Protein AF-A0A7J5W0U7-F1 (afdb_monomer)

Secondary structure (DSSP, 8-state):
---HHHHHHHHHHHHTTSS--PPPEEEEEEETTEEEES-TTTTTT--TTSEEEEEEE------

Mean predicted aligned error: 11.05 Å

pLDDT: mean 79.21, std 9.63, range [50.56, 91.44]

Radius of gyration: 17.87 Å; Cα contacts (8 Å, |Δi|>4): 54; chains: 1; bounding box: 50×16×47 Å

Foldseek 3Di:
DDDPVNVVVVVVCVVVVVDDDDAAEWEWEADPNDIDTPDPCVPVPDDPRHHYHYHYDDDPPPD

Sequence (63 aa):
MISKKQKIETVKKLISGEVEHEPKVYRVIERNGIKTCSDPDYPDKIRPQDIVFHIEVIQPNHE

Structure (mmCIF, N/CA/C/O backbone):
data_AF-A0A7J5W0U7-F1
#
_entry.id   AF-A0A7J5W0U7-F1
#
loop_
_atom_site.group_PDB
_atom_site.id
_atom_site.type_symbol
_atom_site.label_atom_id
_atom_site.label_alt_id
_atom_site.label_comp_id
_atom_site.label_asym_id
_atom_site.label_entity_id
_atom_site.label_seq_id
_atom_site.pdbx_PDB_ins_code
_atom_site.Cartn_x
_atom_site.Cartn_y
_atom_site.Cartn_z
_atom_site.occupancy
_atom_site.B_iso_or_equiv
_atom_site.auth_seq_id
_atom_site.auth_comp_id
_atom_site.auth_asym_id
_atom_site.auth_atom_id
_atom_site.pdbx_PDB_model_num
ATOM 1 N N . MET A 1 1 ? -26.353 -3.132 7.600 1.00 59.53 1 MET A N 1
ATOM 2 C CA . MET A 1 1 ? -25.795 -1.759 7.559 1.00 59.53 1 MET A CA 1
ATOM 3 C C . MET A 1 1 ? -25.296 -1.395 8.948 1.00 59.53 1 MET A C 1
ATOM 5 O O . MET A 1 1 ? -26.052 -1.544 9.896 1.00 59.53 1 MET A O 1
ATOM 9 N N . ILE A 1 2 ? -24.036 -0.977 9.084 1.00 72.00 2 ILE A N 1
ATOM 10 C CA . ILE A 1 2 ? -23.452 -0.596 10.382 1.00 72.00 2 ILE A CA 1
ATOM 11 C C . ILE A 1 2 ? -23.980 0.786 10.778 1.00 72.00 2 ILE A C 1
ATOM 13 O O . ILE A 1 2 ? -23.948 1.716 9.965 1.00 72.00 2 ILE A O 1
ATOM 17 N N . SER A 1 3 ? -24.458 0.931 12.014 1.00 82.06 3 SER A N 1
ATOM 18 C CA . SER A 1 3 ? -24.995 2.207 12.497 1.00 82.06 3 SER A CA 1
ATOM 19 C C . SER A 1 3 ? -23.890 3.257 12.676 1.00 82.06 3 SER A C 1
ATOM 21 O O . SER A 1 3 ? -22.721 2.943 12.913 1.00 82.06 3 SER A O 1
ATOM 23 N N . LYS A 1 4 ? -24.261 4.541 12.615 1.00 81.00 4 LYS A N 1
ATOM 24 C CA . LYS A 1 4 ? -23.331 5.666 12.825 1.00 81.00 4 LYS A CA 1
ATOM 25 C C . LYS A 1 4 ? -22.628 5.587 14.193 1.00 81.00 4 LYS A C 1
ATOM 27 O O . LYS A 1 4 ? -21.454 5.924 14.291 1.00 81.00 4 LYS A O 1
ATOM 32 N N . LYS A 1 5 ? -23.324 5.074 15.218 1.00 84.94 5 LYS A N 1
ATOM 33 C CA . LYS A 1 5 ? -22.788 4.833 16.570 1.00 84.94 5 LYS A CA 1
ATOM 34 C C . LYS A 1 5 ? -21.661 3.798 16.568 1.00 84.94 5 LYS A C 1
ATOM 36 O O . LYS A 1 5 ? -20.594 4.067 17.106 1.00 84.94 5 LYS A O 1
ATOM 41 N N . GLN A 1 6 ? -21.871 2.673 15.886 1.00 79.00 6 GLN A N 1
ATOM 42 C CA . GLN A 1 6 ? -20.877 1.600 15.798 1.00 79.00 6 GLN A CA 1
ATOM 43 C C . GLN A 1 6 ? -19.597 2.062 15.093 1.00 79.00 6 GLN A C 1
ATOM 45 O O . GLN A 1 6 ? -18.508 1.763 15.563 1.00 79.00 6 GLN A O 1
ATOM 50 N N . LYS A 1 7 ? -19.708 2.865 14.023 1.00 79.19 7 LYS A N 1
ATOM 51 C CA . LYS A 1 7 ? -18.530 3.439 13.344 1.00 79.19 7 LYS A CA 1
ATOM 52 C C . LYS A 1 7 ? -17.694 4.320 14.279 1.00 79.19 7 LYS A C 1
ATOM 54 O O . LYS A 1 7 ? -16.472 4.236 14.261 1.00 79.19 7 LYS A O 1
ATOM 59 N N . ILE A 1 8 ? -18.347 5.145 15.099 1.00 84.69 8 ILE A N 1
ATOM 60 C CA . ILE A 1 8 ? -17.666 6.037 16.048 1.00 84.69 8 ILE A CA 1
ATOM 61 C C . ILE A 1 8 ? -16.965 5.230 17.147 1.00 84.69 8 ILE A C 1
ATOM 63 O O . ILE A 1 8 ? -15.831 5.547 17.494 1.00 84.69 8 ILE A O 1
ATOM 67 N N . GLU A 1 9 ? -17.600 4.181 17.676 1.00 82.88 9 GLU A N 1
ATOM 68 C CA . GLU A 1 9 ? -16.963 3.297 18.661 1.00 82.88 9 GLU A CA 1
ATOM 69 C C . GLU A 1 9 ? -15.753 2.559 18.088 1.00 82.88 9 GLU A C 1
ATOM 71 O O . GLU A 1 9 ? -14.713 2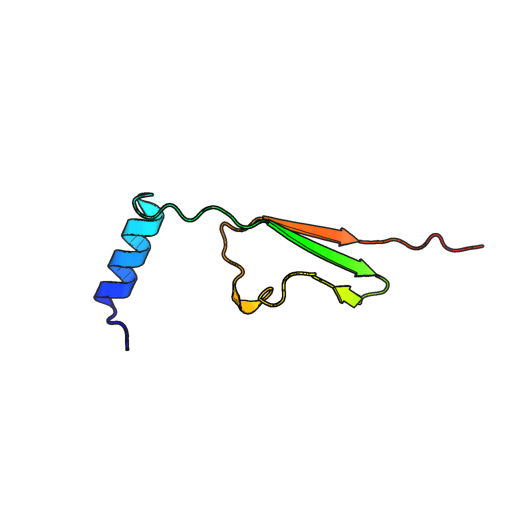.514 18.737 1.00 82.88 9 GLU A O 1
ATOM 76 N N . THR A 1 10 ? -15.842 2.035 16.863 1.00 75.62 10 THR A N 1
ATOM 77 C CA . THR A 1 10 ? -14.704 1.375 16.208 1.00 75.62 10 THR A CA 1
ATOM 78 C C . THR A 1 10 ? -13.529 2.333 16.027 1.00 75.62 10 THR A C 1
ATOM 80 O O . THR A 1 10 ? -12.397 1.970 16.330 1.00 75.62 10 THR A O 1
ATOM 83 N N . VAL A 1 11 ? -13.787 3.572 15.597 1.00 77.31 11 VAL A N 1
ATOM 84 C CA . VAL A 1 11 ? -12.740 4.595 15.456 1.00 77.31 11 VAL A CA 1
ATOM 85 C C . VAL A 1 11 ? -12.124 4.946 16.810 1.00 77.31 11 VAL A C 1
ATOM 87 O O . VAL A 1 11 ? -10.905 5.027 16.912 1.00 77.31 11 VAL A O 1
ATOM 90 N N . LYS A 1 12 ? -12.932 5.095 17.868 1.00 79.56 12 LYS A N 1
ATOM 91 C CA . LYS A 1 12 ? -12.411 5.347 19.220 1.00 79.56 12 LYS A CA 1
ATOM 92 C C . LYS A 1 12 ? -11.497 4.224 19.704 1.00 79.56 12 LYS A C 1
ATOM 94 O O . LYS A 1 12 ? -10.438 4.536 20.229 1.00 79.56 12 LYS A O 1
ATOM 99 N N . LYS A 1 13 ? -11.869 2.961 19.474 1.00 72.50 13 LYS A N 1
ATOM 100 C CA . LYS A 1 13 ? -11.061 1.792 19.859 1.00 72.50 13 LYS A CA 1
ATOM 101 C C . LYS A 1 13 ? -9.768 1.652 19.045 1.00 72.50 13 LYS A C 1
ATOM 103 O O . LYS A 1 13 ? -8.759 1.188 19.561 1.00 72.50 13 LYS A O 1
ATOM 108 N N . LEU A 1 14 ? -9.785 2.076 17.778 1.00 68.44 14 LEU A N 1
ATOM 109 C CA . LEU A 1 14 ? -8.581 2.153 16.942 1.00 68.44 14 LEU A CA 1
ATOM 110 C C . LEU A 1 14 ? -7.628 3.262 17.414 1.00 68.44 14 LEU A C 1
ATOM 112 O O . LEU A 1 14 ? -6.420 3.067 17.400 1.00 68.44 14 LEU A O 1
ATOM 116 N N . ILE A 1 15 ? -8.159 4.415 17.839 1.00 72.75 15 ILE A N 1
ATOM 117 C CA . ILE A 1 15 ? -7.355 5.539 18.352 1.00 72.75 15 ILE A CA 1
ATOM 118 C C . ILE A 1 15 ? -6.836 5.255 19.769 1.00 72.75 15 ILE A C 1
ATOM 120 O O . ILE A 1 15 ? -5.722 5.655 20.092 1.00 72.75 15 ILE A O 1
ATOM 124 N N . SER A 1 16 ? -7.618 4.573 20.613 1.00 74.50 16 SER A N 1
ATOM 125 C CA . S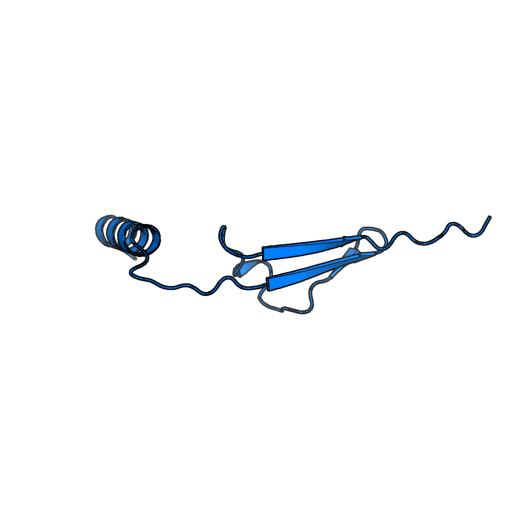ER A 1 16 ? -7.217 4.213 21.982 1.00 74.50 16 SER A CA 1
ATOM 126 C C . SER A 1 16 ? -6.184 3.087 22.043 1.00 74.50 16 SER A C 1
ATOM 128 O O . SER A 1 16 ? -5.664 2.818 23.121 1.00 74.50 16 SER A O 1
ATOM 130 N N . GLY A 1 17 ? -5.888 2.429 20.916 1.00 65.12 17 GLY A N 1
ATOM 131 C CA . GLY A 1 17 ? -4.993 1.273 20.872 1.00 65.12 17 GLY A CA 1
ATOM 132 C C . GLY A 1 17 ? -5.603 -0.009 21.450 1.00 65.12 17 GLY A C 1
ATOM 133 O O . GLY A 1 17 ? -4.910 -1.012 21.535 1.00 65.12 17 GLY A O 1
ATOM 134 N N . GLU A 1 18 ? -6.895 -0.019 21.811 1.00 64.06 18 GLU A N 1
ATOM 135 C CA . GLU A 1 18 ? -7.609 -1.238 22.241 1.00 64.06 18 GLU A CA 1
ATOM 136 C C . GLU A 1 18 ? -7.752 -2.272 21.115 1.00 64.06 18 GLU A C 1
ATOM 138 O O . GLU A 1 18 ? -8.012 -3.446 21.373 1.00 64.06 18 GLU A O 1
ATOM 143 N N . VAL A 1 19 ? -7.614 -1.839 19.859 1.00 62.12 19 VAL A N 1
ATOM 144 C CA . VAL A 1 19 ? -7.517 -2.727 18.701 1.00 62.12 19 VAL A CA 1
ATOM 145 C C . VAL A 1 19 ? -6.100 -2.632 18.163 1.00 62.12 19 VAL A C 1
ATOM 147 O O . VAL A 1 19 ? -5.790 -1.743 17.371 1.00 62.12 19 VAL A O 1
ATOM 150 N N . GLU A 1 20 ? -5.246 -3.561 18.575 1.00 59.50 20 GLU A N 1
AT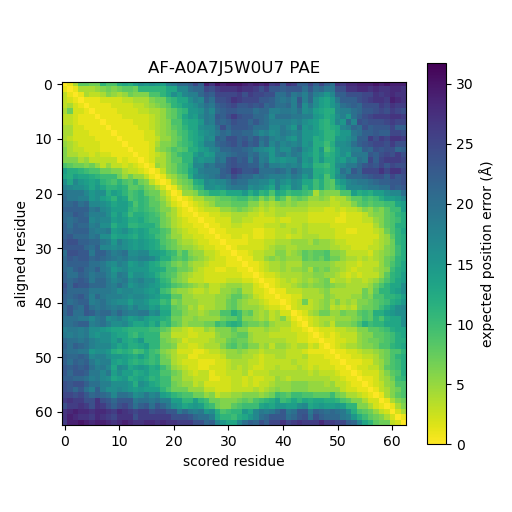OM 151 C CA . GLU A 1 20 ? -3.963 -3.762 17.917 1.00 59.50 20 GLU A CA 1
ATOM 152 C C . GLU A 1 20 ? -4.244 -4.259 16.494 1.00 59.50 20 GLU A C 1
ATOM 154 O O . GLU A 1 20 ? -4.773 -5.350 16.266 1.00 59.50 20 GLU A O 1
ATOM 159 N N . HIS A 1 21 ? -3.978 -3.408 15.509 1.00 66.00 21 HIS A N 1
ATOM 160 C CA . HIS A 1 21 ? -3.820 -3.856 14.138 1.00 66.00 21 HIS A CA 1
ATOM 161 C C . HIS A 1 21 ? -2.344 -3.775 13.819 1.00 66.00 21 HIS A C 1
ATOM 163 O O . HIS A 1 21 ? -1.793 -2.681 13.720 1.00 66.00 21 HIS A O 1
ATOM 169 N N . GLU A 1 22 ? -1.720 -4.940 13.692 1.00 71.50 22 GLU A N 1
ATOM 170 C CA . GLU A 1 22 ? -0.342 -5.023 13.243 1.00 71.50 22 GLU A CA 1
ATOM 171 C C . GLU A 1 22 ? -0.242 -4.400 11.843 1.00 71.50 22 GLU A C 1
ATOM 173 O O . GLU A 1 22 ? -0.982 -4.814 10.939 1.00 71.50 22 GLU A O 1
ATOM 178 N N . PRO A 1 23 ? 0.626 -3.389 11.657 1.00 76.31 23 PRO A N 1
ATOM 179 C CA . PRO A 1 23 ? 0.886 -2.812 10.349 1.00 76.31 23 PRO A CA 1
ATOM 180 C C . PRO A 1 23 ? 1.312 -3.900 9.373 1.00 76.31 23 PRO A C 1
ATOM 182 O O . PRO A 1 23 ? 2.239 -4.668 9.650 1.00 76.31 23 PRO A O 1
ATOM 185 N N . LYS A 1 24 ? 0.669 -3.954 8.208 1.00 84.25 24 LYS A N 1
ATOM 186 C CA . LYS A 1 24 ? 1.137 -4.816 7.126 1.00 84.25 24 LYS A CA 1
ATOM 187 C C . LYS A 1 24 ? 2.163 -4.083 6.282 1.00 84.25 24 LYS A C 1
ATOM 189 O O . LYS A 1 24 ? 2.096 -2.870 6.092 1.00 84.25 24 LYS A O 1
ATOM 194 N N . VAL A 1 25 ? 3.117 -4.850 5.765 1.00 84.69 25 VAL A N 1
ATOM 195 C CA . VAL A 1 25 ? 4.161 -4.349 4.874 1.00 84.69 25 VAL A CA 1
ATOM 196 C C . VAL A 1 25 ? 3.885 -4.848 3.463 1.00 84.69 25 VAL A C 1
ATOM 198 O O . VAL A 1 25 ? 3.888 -6.054 3.222 1.00 84.69 25 VAL A O 1
ATOM 201 N N . TYR A 1 26 ? 3.701 -3.922 2.525 1.00 89.88 26 TYR A N 1
ATOM 202 C CA . TYR A 1 26 ? 3.530 -4.226 1.107 1.00 89.88 26 TYR A CA 1
ATOM 203 C C . TYR A 1 26 ? 4.746 -3.757 0.312 1.00 89.88 26 TYR A C 1
ATOM 205 O O . TYR A 1 26 ? 5.294 -2.681 0.553 1.00 89.88 26 TYR A O 1
ATOM 213 N N . ARG A 1 27 ? 5.162 -4.558 -0.672 1.00 90.25 27 ARG A N 1
ATOM 214 C CA . ARG A 1 27 ? 6.250 -4.217 -1.597 1.00 90.25 27 ARG A CA 1
ATOM 215 C C . ARG A 1 27 ? 5.693 -4.072 -3.003 1.00 90.25 27 ARG A C 1
ATOM 217 O O . ARG A 1 27 ? 5.185 -5.043 -3.566 1.00 90.25 27 ARG A O 1
ATOM 224 N N . VAL A 1 28 ? 5.837 -2.883 -3.571 1.00 91.12 28 VAL A N 1
ATOM 225 C CA . VAL A 1 28 ? 5.442 -2.571 -4.944 1.00 91.12 28 VAL A CA 1
ATOM 226 C C . VAL A 1 28 ? 6.689 -2.363 -5.774 1.00 91.12 28 VAL A C 1
ATOM 228 O O . VAL A 1 28 ? 7.533 -1.543 -5.427 1.00 91.12 28 VAL A O 1
ATOM 231 N N . ILE A 1 29 ? 6.807 -3.106 -6.867 1.00 91.44 29 ILE A N 1
ATOM 232 C CA . ILE A 1 29 ? 7.891 -2.952 -7.832 1.00 91.44 29 ILE A CA 1
ATOM 233 C C . ILE A 1 29 ? 7.318 -2.285 -9.075 1.00 91.44 29 ILE A C 1
ATOM 235 O O . ILE A 1 29 ? 6.390 -2.820 -9.688 1.00 91.44 29 ILE A O 1
ATOM 239 N N . GLU A 1 30 ? 7.885 -1.144 -9.451 1.00 89.94 30 GLU A N 1
ATOM 240 C CA . GLU A 1 30 ? 7.575 -0.445 -10.691 1.00 89.94 30 GLU A CA 1
ATOM 241 C C . GLU A 1 30 ? 8.692 -0.668 -11.714 1.00 89.94 30 GLU A C 1
ATOM 243 O O . GLU A 1 30 ? 9.859 -0.360 -11.465 1.00 89.94 30 GLU A O 1
ATOM 248 N N . ARG A 1 31 ? 8.330 -1.244 -12.864 1.00 87.44 31 ARG A N 1
ATOM 249 C CA . ARG A 1 31 ? 9.219 -1.454 -14.016 1.00 87.44 31 ARG A CA 1
ATOM 250 C C . ARG A 1 31 ? 8.550 -0.882 -15.252 1.00 87.44 31 ARG A C 1
ATOM 252 O O . ARG A 1 31 ? 7.486 -1.362 -15.630 1.00 87.44 31 ARG A O 1
ATOM 259 N N . ASN A 1 32 ? 9.173 0.107 -15.891 1.00 84.56 32 ASN A N 1
ATOM 260 C CA . ASN A 1 32 ? 8.665 0.729 -17.121 1.00 84.56 32 ASN A CA 1
ATOM 261 C C . ASN A 1 32 ? 7.195 1.197 -16.994 1.00 84.56 32 ASN A C 1
ATOM 263 O O . ASN A 1 32 ? 6.390 0.977 -17.896 1.00 84.56 32 ASN A O 1
ATOM 267 N N . GLY A 1 33 ? 6.821 1.766 -15.841 1.00 82.50 33 GLY A N 1
ATOM 268 C CA . GLY A 1 33 ? 5.450 2.210 -15.538 1.00 82.50 33 GLY A CA 1
ATOM 269 C C . GLY A 1 33 ? 4.472 1.104 -15.114 1.00 82.50 33 GLY A C 1
ATOM 270 O O . GLY A 1 33 ? 3.330 1.393 -14.755 1.00 82.50 33 GLY A O 1
ATOM 271 N N . ILE A 1 34 ? 4.889 -0.167 -15.121 1.00 86.31 34 ILE A N 1
ATOM 272 C CA . ILE A 1 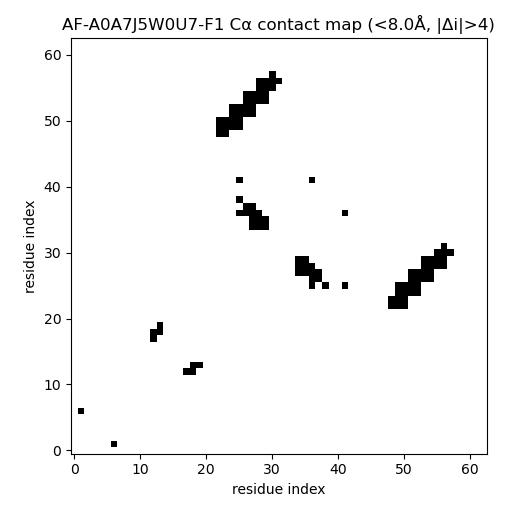34 ? 4.066 -1.294 -14.669 1.00 86.31 34 ILE A CA 1
ATOM 273 C C . ILE A 1 34 ? 4.336 -1.542 -13.187 1.00 86.31 34 ILE A C 1
ATOM 275 O O . ILE A 1 34 ? 5.437 -1.946 -12.804 1.00 86.31 34 ILE A O 1
ATOM 279 N N . LYS A 1 35 ? 3.311 -1.332 -12.355 1.00 87.62 35 LYS A N 1
ATOM 280 C CA . LYS A 1 35 ? 3.343 -1.612 -10.915 1.00 87.62 35 LYS A CA 1
ATOM 281 C C . LYS A 1 35 ? 2.916 -3.048 -10.650 1.00 87.62 35 LYS A C 1
ATOM 283 O O . LYS A 1 35 ? 1.859 -3.484 -11.098 1.00 87.62 35 LYS A O 1
ATOM 288 N N . THR A 1 36 ? 3.728 -3.767 -9.889 1.00 88.62 36 THR A N 1
ATOM 289 C CA . THR A 1 36 ? 3.455 -5.146 -9.476 1.00 88.62 36 THR A CA 1
ATOM 290 C C . THR A 1 36 ? 3.587 -5.269 -7.966 1.00 88.62 36 THR A C 1
ATOM 292 O O . THR A 1 36 ? 4.553 -4.788 -7.374 1.00 88.62 36 THR A O 1
ATOM 295 N N . CYS A 1 37 ? 2.609 -5.914 -7.338 1.00 89.56 37 CYS A N 1
ATOM 296 C CA . CYS A 1 37 ? 2.667 -6.334 -5.945 1.00 89.56 37 CYS A CA 1
ATOM 297 C C . CYS A 1 37 ? 2.353 -7.828 -5.890 1.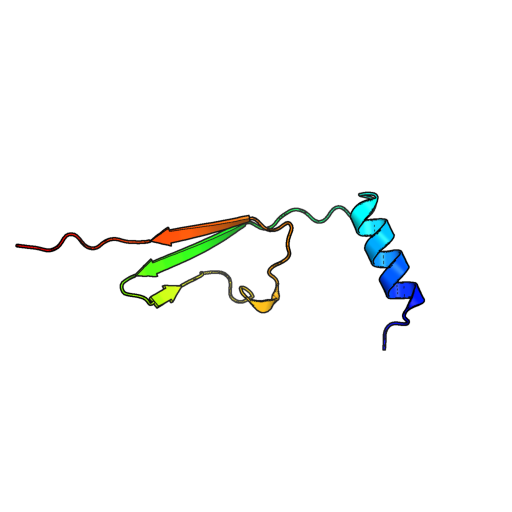00 89.56 37 CYS A C 1
ATOM 299 O O . CYS A 1 37 ? 1.517 -8.316 -6.646 1.00 89.56 37 CYS A O 1
A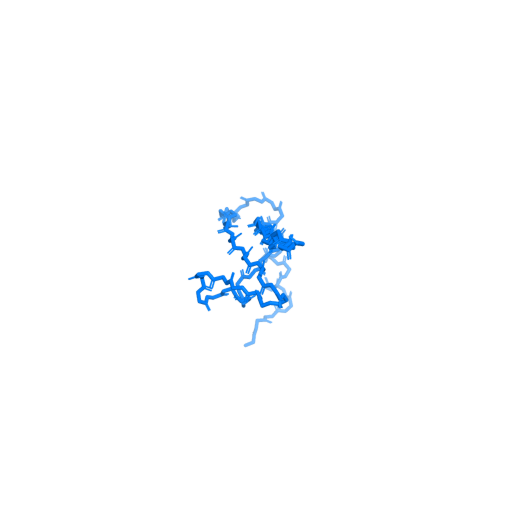TOM 301 N N . SER A 1 38 ? 3.057 -8.563 -5.033 1.00 84.75 38 SER A N 1
ATOM 302 C CA . SER A 1 38 ? 2.849 -10.006 -4.863 1.00 84.75 38 SER A CA 1
ATOM 303 C C . SER A 1 38 ? 1.641 -10.3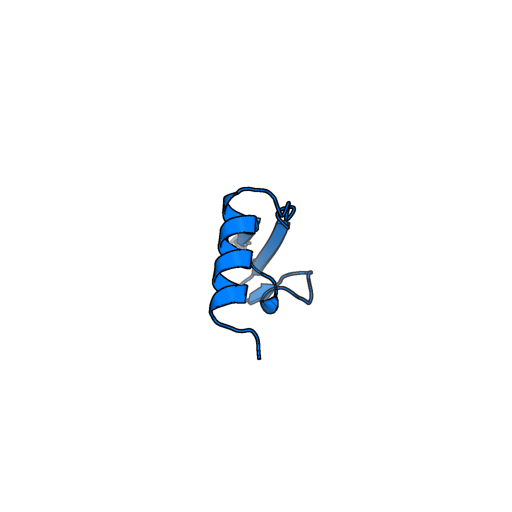34 -3.982 1.00 84.75 38 SER A C 1
ATOM 305 O O . SER A 1 38 ? 1.249 -11.495 -3.913 1.00 84.75 38 SER A O 1
ATOM 307 N N . ASP A 1 39 ? 1.080 -9.336 -3.298 1.00 84.81 39 ASP A N 1
ATOM 308 C CA . ASP A 1 39 ? -0.087 -9.503 -2.444 1.00 84.81 39 ASP A CA 1
ATOM 309 C C . ASP A 1 39 ? -1.371 -9.324 -3.278 1.00 84.81 39 ASP A C 1
ATOM 311 O O . ASP A 1 39 ? -1.574 -8.249 -3.849 1.00 84.81 39 ASP A O 1
ATOM 315 N N . PRO A 1 40 ? -2.229 -10.355 -3.390 1.00 80.62 40 PRO A N 1
ATOM 316 C CA . PRO A 1 40 ? -3.441 -10.297 -4.205 1.00 80.62 40 PRO A CA 1
ATOM 317 C C . PRO A 1 40 ? -4.502 -9.340 -3.646 1.00 80.62 40 PRO A C 1
ATOM 319 O O . PRO A 1 40 ? -5.387 -8.929 -4.391 1.00 80.62 40 PRO A O 1
ATOM 322 N N . ASP A 1 41 ? -4.426 -8.980 -2.362 1.00 80.38 41 ASP A N 1
ATOM 323 C CA . ASP A 1 41 ? -5.375 -8.076 -1.710 1.00 80.38 41 ASP A CA 1
ATOM 324 C C . ASP A 1 41 ? -4.894 -6.608 -1.694 1.00 80.38 41 ASP A C 1
ATOM 326 O O . ASP A 1 41 ? -5.572 -5.726 -1.156 1.00 80.38 41 ASP A O 1
ATOM 330 N N . TYR A 1 42 ? -3.717 -6.333 -2.262 1.00 78.75 42 TYR A N 1
ATOM 331 C CA . TYR A 1 42 ? -3.169 -4.995 -2.480 1.00 78.75 42 TYR A CA 1
ATOM 332 C C . TYR A 1 42 ? -3.709 -4.475 -3.825 1.00 78.75 42 TYR A C 1
ATOM 334 O O . TYR A 1 42 ? -3.129 -4.765 -4.871 1.00 78.75 42 TYR A O 1
ATOM 342 N N . PRO A 1 43 ? -4.862 -3.780 -3.841 1.00 81.44 43 PRO A N 1
ATOM 343 C CA . PRO A 1 43 ? -5.005 -2.505 -3.132 1.00 81.44 43 PRO A CA 1
ATOM 344 C C . PRO A 1 43 ? -6.184 -2.402 -2.145 1.00 81.44 43 PRO A C 1
ATOM 346 O O . PRO A 1 43 ? -6.287 -1.407 -1.430 1.00 81.44 43 PRO A O 1
ATOM 349 N N . ASP A 1 44 ? -7.062 -3.401 -2.080 1.00 81.69 44 ASP A N 1
ATOM 350 C CA . ASP A 1 44 ? -8.318 -3.357 -1.316 1.00 81.69 44 ASP A CA 1
ATOM 351 C C . ASP A 1 44 ? -8.122 -3.312 0.208 1.00 81.69 44 ASP A C 1
ATOM 353 O O . ASP A 1 44 ? -9.006 -2.860 0.943 1.00 81.69 44 ASP A O 1
ATOM 357 N N . LYS A 1 45 ? -6.970 -3.781 0.707 1.00 77.69 45 LYS A N 1
ATOM 358 C CA . LYS A 1 45 ? -6.681 -3.872 2.149 1.00 77.69 45 LYS A CA 1
ATOM 359 C C . LYS A 1 45 ? -5.707 -2.824 2.684 1.00 77.69 45 LYS A C 1
ATOM 361 O O . LYS A 1 45 ? -5.399 -2.886 3.872 1.00 77.69 45 LYS A O 1
ATOM 366 N N . ILE A 1 46 ? -5.257 -1.869 1.868 1.00 84.81 46 ILE A N 1
ATOM 367 C CA . ILE A 1 46 ? -4.313 -0.834 2.316 1.00 84.81 46 ILE A CA 1
ATOM 368 C C . ILE A 1 46 ? -4.995 0.096 3.324 1.00 84.81 46 ILE A C 1
ATOM 370 O O . ILE A 1 46 ? -6.021 0.718 3.031 1.00 84.81 46 ILE A O 1
ATOM 374 N N . ARG A 1 47 ? -4.401 0.226 4.509 1.00 82.25 47 ARG A N 1
ATOM 375 C CA . ARG A 1 47 ? -4.824 1.165 5.555 1.00 82.25 47 ARG A CA 1
ATOM 376 C C . ARG A 1 47 ? -3.785 2.263 5.780 1.00 82.25 47 ARG A C 1
ATOM 378 O O . ARG A 1 47 ? -2.622 2.073 5.444 1.00 82.25 47 ARG A O 1
ATOM 385 N N . PRO A 1 48 ? -4.162 3.388 6.418 1.00 81.12 48 PRO A N 1
ATOM 386 C CA . PRO A 1 48 ? -3.216 4.462 6.727 1.00 81.12 48 PRO A CA 1
ATOM 387 C C . PRO A 1 48 ? -2.023 4.040 7.597 1.00 81.12 48 PRO A C 1
ATOM 389 O O . PRO A 1 48 ? -0.992 4.698 7.552 1.00 81.12 48 PRO A O 1
ATOM 392 N N . GLN A 1 49 ? -2.168 2.988 8.411 1.00 78.38 49 GLN A N 1
ATOM 393 C CA . GLN A 1 49 ? -1.090 2.468 9.258 1.00 78.38 49 GLN A CA 1
ATOM 394 C C . GLN A 1 49 ? -0.146 1.503 8.527 1.00 78.38 49 GLN A C 1
ATOM 396 O O . GLN A 1 49 ? 0.909 1.184 9.070 1.00 78.38 49 GLN A O 1
ATOM 401 N N . ASP A 1 50 ? -0.518 1.013 7.342 1.00 85.38 50 ASP A N 1
ATOM 402 C CA . ASP A 1 50 ? 0.294 0.046 6.607 1.00 85.38 50 ASP A CA 1
ATOM 403 C C . ASP A 1 50 ? 1.510 0.721 5.966 1.00 85.38 50 ASP A C 1
ATOM 405 O O . ASP A 1 50 ? 1.469 1.877 5.539 1.00 85.38 50 ASP A O 1
ATOM 409 N N . ILE A 1 51 ? 2.605 -0.027 5.869 1.00 84.62 51 ILE A N 1
ATOM 410 C CA . ILE A 1 51 ? 3.862 0.451 5.295 1.00 84.62 51 ILE A CA 1
ATOM 411 C C . ILE A 1 51 ? 3.957 -0.063 3.861 1.00 84.62 51 ILE A C 1
ATOM 413 O O . ILE A 1 51 ? 3.985 -1.269 3.618 1.00 84.62 51 ILE A O 1
ATOM 417 N N . VAL A 1 52 ? 4.040 0.852 2.897 1.00 88.56 52 VAL A N 1
ATOM 418 C CA . VAL A 1 52 ? 4.173 0.515 1.476 1.00 88.56 52 VAL A CA 1
ATOM 419 C C . VAL A 1 52 ? 5.555 0.931 0.980 1.00 88.56 52 VAL A C 1
ATOM 421 O O . VAL A 1 52 ? 5.861 2.119 0.900 1.00 88.56 52 VAL A O 1
ATOM 424 N N . PHE A 1 53 ? 6.388 -0.044 0.613 1.00 88.88 53 PHE A N 1
ATOM 425 C CA . PHE A 1 53 ? 7.671 0.204 -0.043 1.00 88.88 53 PHE A CA 1
ATOM 426 C C . PHE A 1 53 ? 7.489 0.228 -1.557 1.00 88.88 53 PHE A C 1
ATOM 428 O O . PHE A 1 53 ? 7.173 -0.797 -2.167 1.00 88.88 53 PHE A O 1
ATOM 435 N N . HIS A 1 54 ? 7.731 1.389 -2.161 1.00 88.50 54 HIS A N 1
ATOM 436 C CA . HIS A 1 54 ? 7.750 1.554 -3.610 1.00 88.50 54 HIS A CA 1
ATOM 437 C C . HIS A 1 54 ? 9.187 1.448 -4.115 1.00 88.50 54 HIS A C 1
ATOM 439 O O . HIS A 1 54 ? 10.040 2.257 -3.760 1.00 88.50 54 HIS A O 1
ATOM 445 N N . ILE A 1 55 ? 9.457 0.431 -4.927 1.00 88.88 55 ILE A N 1
ATOM 446 C CA . ILE A 1 55 ? 10.764 0.178 -5.529 1.00 88.88 55 ILE A CA 1
ATOM 447 C C . ILE A 1 55 ? 10.655 0.470 -7.019 1.00 88.88 55 ILE A C 1
ATOM 449 O O . ILE A 1 55 ? 10.025 -0.284 -7.762 1.00 88.88 55 ILE A O 1
ATOM 453 N N . GLU A 1 56 ? 11.282 1.553 -7.454 1.00 89.69 56 GLU A N 1
ATOM 454 C CA . GLU A 1 56 ? 11.423 1.876 -8.868 1.00 89.69 56 GLU A CA 1
ATOM 455 C C . GLU A 1 56 ? 12.679 1.204 -9.428 1.00 89.69 56 GLU A C 1
ATOM 457 O O . GLU A 1 56 ? 13.779 1.348 -8.891 1.00 89.69 56 GLU A O 1
ATOM 462 N N . VAL A 1 57 ? 12.515 0.427 -10.498 1.00 86.88 57 VAL A N 1
ATOM 463 C CA . VAL A 1 57 ? 13.636 -0.205 -11.196 1.00 86.88 57 VAL A CA 1
ATOM 464 C C . VAL A 1 57 ? 14.002 0.658 -12.396 1.00 86.88 57 VAL A C 1
ATOM 466 O O . VAL A 1 57 ? 13.344 0.600 -13.434 1.00 86.88 57 VAL A O 1
ATOM 469 N N . ILE A 1 58 ? 15.078 1.430 -12.253 1.00 83.31 58 ILE A N 1
ATOM 470 C CA . ILE A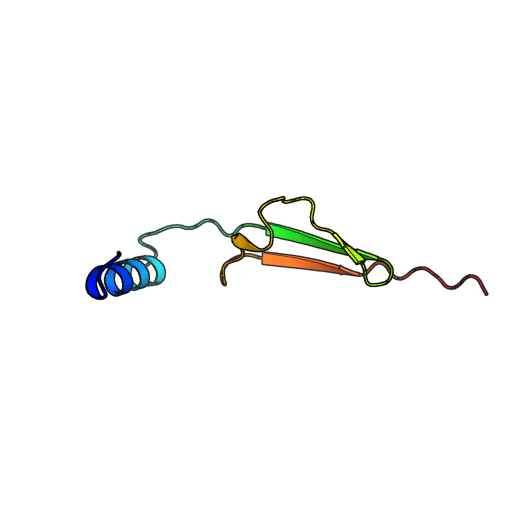 1 58 ? 15.670 2.206 -13.344 1.00 83.31 58 ILE A CA 1
ATOM 471 C C . ILE A 1 58 ? 16.469 1.233 -14.215 1.00 83.31 58 ILE A C 1
ATOM 473 O O . ILE A 1 58 ? 17.461 0.661 -13.757 1.00 83.31 58 ILE A O 1
ATOM 477 N N . GLN A 1 59 ? 16.031 1.001 -15.455 1.00 73.75 59 GLN A N 1
ATOM 478 C CA . GLN A 1 59 ? 16.869 0.281 -16.411 1.00 73.75 59 GLN A CA 1
ATOM 479 C C . GLN A 1 59 ? 18.031 1.198 -16.810 1.00 73.75 59 GLN A C 1
ATOM 481 O O . GLN A 1 59 ? 17.779 2.346 -17.182 1.00 73.75 59 GLN A O 1
ATOM 486 N N . PRO A 1 60 ? 19.292 0.743 -16.725 1.00 69.62 60 PRO A N 1
ATOM 487 C CA . PRO A 1 60 ? 20.392 1.509 -17.282 1.00 69.62 60 PRO A CA 1
ATOM 488 C C . PRO A 1 60 ? 20.169 1.612 -18.792 1.00 69.62 60 PRO A C 1
ATOM 490 O O . PRO A 1 60 ? 20.037 0.592 -19.472 1.00 69.62 60 PRO A O 1
ATOM 493 N N . ASN A 1 61 ? 20.092 2.840 -19.305 1.00 60.62 61 ASN A N 1
ATOM 494 C CA . ASN A 1 61 ? 20.144 3.073 -20.741 1.00 60.62 61 ASN A CA 1
ATOM 495 C C . ASN A 1 61 ? 21.481 2.512 -21.234 1.00 60.62 61 ASN A C 1
ATOM 497 O O . ASN A 1 61 ? 22.542 2.969 -20.816 1.00 60.62 61 ASN A O 1
ATOM 501 N N . HIS A 1 62 ? 21.421 1.481 -22.071 1.00 55.22 62 HIS A N 1
ATOM 502 C CA . HIS A 1 62 ? 22.571 1.057 -22.853 1.00 55.22 62 HIS A CA 1
ATOM 503 C C . HIS A 1 62 ? 22.753 2.109 -23.958 1.00 55.22 62 HIS A C 1
ATOM 505 O O . HIS A 1 62 ? 22.054 2.058 -24.969 1.00 55.22 62 HIS A O 1
ATOM 511 N N . GLU 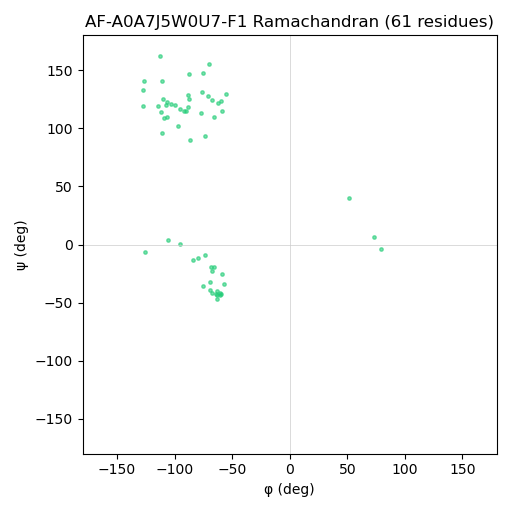A 1 63 ? 23.602 3.108 -23.699 1.00 50.56 63 GLU A N 1
ATOM 512 C CA . GLU A 1 63 ? 24.222 3.941 -24.744 1.00 50.56 63 GLU A CA 1
ATOM 513 C C . GLU A 1 63 ? 25.250 3.133 -25.545 1.00 50.56 63 GLU A C 1
ATOM 515 O O . GLU A 1 63 ? 25.946 2.278 -24.941 1.00 50.56 63 GLU A O 1
#

Solvent-accessible surface area (backbone atoms only — not comparable to full-atom values): 4151 Å² total; per-residue (Å²): 132,86,50,76,67,57,55,53,52,53,52,49,34,52,73,69,54,77,48,83,71,82,65,50,80,46,59,35,42,32,49,92,86,46,77,45,58,90,51,89,56,69,73,87,69,74,50,95,74,40,47,75,47,79,42,76,58,80,76,78,80,85,125